Protein AF-A0A6B3I7W3-F1 (afdb_monomer)

Foldseek 3Di:
DDDDPPDPPPPPLNVVVVVVVVVVVVVVVVLVVDDQVQQQDAPDPFAWHWDQDPVRFTHTDDDPDQDVVHHHYGNQNVLQVCLQVLQQVLCQLVVHDGDDSVVRTRLGGRPRSSVSVVVSVVSVVVSSVPDDSVNVVDDRPDD

Radius of gyration: 19.03 Å; Cα contacts (8 Å, |Δi|>4): 126; chains: 1; bounding box: 36×31×74 Å

Sequence (143 aa):
MTISPPTPYVPALDLLRWQFDLTWSLFEYHLERIEPDDFLWEPAANCWTVRRSPDGTWAPDWADTEPDPVPVPTIAWLSWHMGWWWSVAADHAQGRTPRERSDITWPGAGTPTVEWLRALRKDWLTALAGLTTTDLAATAPFP

Mean predicted aligned error: 5.61 Å

Nearest PDB structures (foldseek):
  2qe9-assembly1_B  TM=5.855E-01  e=3.427E+00  Bacillus subtilis

Structure (mmCIF, N/CA/C/O backbone):
data_AF-A0A6B3I7W3-F1
#
_entry.id   AF-A0A6B3I7W3-F1
#
loop_
_atom_site.group_PDB
_atom_site.id
_atom_site.type_symbol
_atom_site.label_atom_id
_atom_site.label_alt_id
_atom_site.label_comp_id
_atom_site.label_asym_id
_atom_site.label_entity_id
_atom_site.label_seq_id
_atom_site.pdbx_PDB_ins_code
_atom_site.Cartn_x
_atom_site.Cartn_y
_atom_site.Cartn_z
_atom_site.occupancy
_atom_site.B_iso_or_equiv
_atom_site.auth_seq_id
_atom_site.auth_comp_id
_atom_site.auth_asym_id
_atom_site.auth_atom_id
_atom_site.pdbx_PDB_model_num
ATOM 1 N N . MET A 1 1 ? -11.883 -12.742 50.279 1.00 41.25 1 MET A N 1
ATOM 2 C CA . MET A 1 1 ? -12.231 -11.797 49.199 1.00 41.25 1 MET A CA 1
ATOM 3 C C . MET A 1 1 ? -10.920 -11.407 48.537 1.00 41.25 1 MET A C 1
ATOM 5 O O . MET A 1 1 ? -10.178 -10.613 49.095 1.00 41.25 1 MET A O 1
ATOM 9 N N . THR A 1 2 ? -10.545 -12.100 47.465 1.00 37.81 2 THR A N 1
ATOM 10 C CA . THR A 1 2 ? -9.240 -11.940 46.808 1.00 37.81 2 THR A CA 1
ATOM 11 C C . THR A 1 2 ? -9.422 -10.956 45.663 1.00 37.81 2 THR A C 1
ATOM 13 O O . THR A 1 2 ? -10.146 -11.243 44.715 1.00 37.81 2 THR A O 1
ATOM 16 N N . ILE A 1 3 ? -8.836 -9.770 45.792 1.00 48.25 3 ILE A N 1
ATOM 17 C CA . ILE A 1 3 ? -8.850 -8.748 44.747 1.00 48.25 3 ILE A CA 1
ATOM 18 C C . ILE A 1 3 ? -7.701 -9.103 43.802 1.00 48.25 3 ILE A C 1
ATOM 20 O O . ILE A 1 3 ? -6.537 -8.987 44.185 1.00 48.25 3 ILE A O 1
ATOM 24 N N . SER A 1 4 ? -8.012 -9.602 42.605 1.00 48.41 4 SER A N 1
ATOM 25 C CA . SER A 1 4 ? -7.007 -9.732 41.546 1.00 48.41 4 SER A CA 1
ATOM 26 C C . SER A 1 4 ? -6.465 -8.342 41.197 1.00 48.41 4 SER A C 1
ATOM 28 O O . SER A 1 4 ? -7.250 -7.390 41.151 1.00 48.41 4 SER A O 1
ATOM 30 N N . PRO A 1 5 ? -5.153 -8.189 40.946 1.00 45.47 5 PRO A N 1
ATOM 31 C CA . PRO A 1 5 ? -4.622 -6.915 40.486 1.00 45.47 5 PRO A CA 1
ATOM 32 C C . PRO A 1 5 ? -5.238 -6.587 39.116 1.00 45.47 5 PRO A C 1
ATOM 34 O O . PRO A 1 5 ? -5.437 -7.506 38.315 1.00 45.47 5 PRO A O 1
ATOM 37 N N . PRO A 1 6 ? -5.551 -5.315 38.814 1.00 50.81 6 PRO A N 1
ATOM 38 C CA . PRO A 1 6 ? -5.914 -4.942 37.459 1.00 50.81 6 PRO A CA 1
ATOM 39 C C . PRO A 1 6 ? -4.705 -5.225 36.566 1.00 50.81 6 PRO A C 1
ATOM 41 O O . PRO A 1 6 ? -3.644 -4.620 36.724 1.00 50.81 6 PRO A O 1
ATOM 44 N N . THR A 1 7 ? -4.843 -6.179 35.647 1.00 58.31 7 THR A N 1
ATOM 45 C CA . THR A 1 7 ? -3.926 -6.328 34.517 1.00 58.31 7 THR A CA 1
ATOM 46 C C . THR A 1 7 ? -3.833 -4.955 33.850 1.00 58.31 7 THR A C 1
ATOM 48 O O . THR A 1 7 ? -4.890 -4.353 33.639 1.00 58.31 7 THR A O 1
ATOM 51 N N . PRO A 1 8 ? -2.641 -4.412 33.543 1.00 53.75 8 PRO A N 1
ATOM 52 C CA . PRO A 1 8 ? -2.56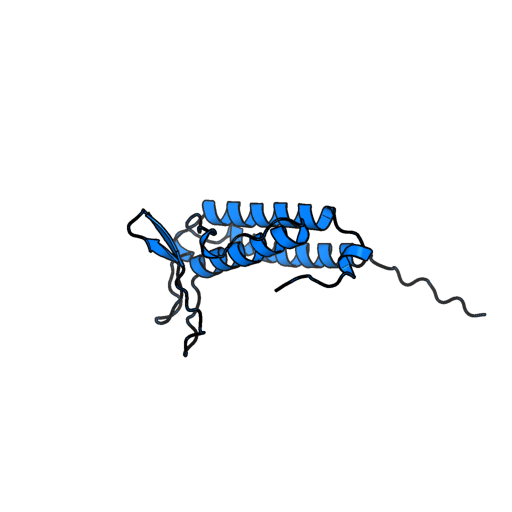5 -3.162 32.802 1.00 53.75 8 PRO A CA 1
ATOM 53 C C . PRO A 1 8 ? -3.234 -3.395 31.447 1.00 53.75 8 PRO A C 1
ATOM 55 O O . PRO A 1 8 ? -2.683 -4.052 30.567 1.00 53.75 8 PRO A O 1
ATOM 58 N N . TYR A 1 9 ? -4.478 -2.936 31.324 1.00 62.66 9 TYR A N 1
ATOM 59 C CA . TYR A 1 9 ? -5.231 -2.984 30.088 1.00 62.66 9 TYR A CA 1
ATOM 60 C C . TYR A 1 9 ? -4.571 -1.969 29.170 1.00 62.66 9 TYR A C 1
ATOM 62 O O . TYR A 1 9 ? -4.817 -0.773 29.295 1.00 62.66 9 TYR A O 1
ATOM 70 N N . VAL A 1 10 ? -3.679 -2.437 28.300 1.00 60.44 10 VAL A N 1
ATOM 71 C CA . VAL A 1 10 ? -3.307 -1.661 27.122 1.00 60.44 10 VAL A CA 1
ATOM 72 C C . VAL A 1 10 ? -4.580 -1.598 26.283 1.00 60.44 10 VAL A C 1
ATOM 74 O O . VAL A 1 10 ? -5.070 -2.660 25.881 1.00 60.44 10 VAL A O 1
ATOM 77 N N . PRO A 1 11 ? -5.174 -0.412 26.063 1.00 77.06 11 PRO A N 1
ATOM 78 C CA . PRO A 1 11 ? -6.337 -0.296 25.201 1.00 77.06 11 PRO A CA 1
ATOM 79 C C . PRO A 1 11 ? -6.044 -0.968 23.860 1.00 77.06 11 PRO A C 1
ATOM 81 O O . PRO A 1 11 ? -4.969 -0.770 23.299 1.00 77.06 11 PRO A O 1
ATOM 84 N N . ALA A 1 12 ? -6.973 -1.779 23.347 1.00 82.25 12 ALA A N 1
ATOM 85 C CA . ALA A 1 12 ? -6.754 -2.567 22.127 1.00 82.25 12 ALA A CA 1
ATOM 86 C C . ALA A 1 12 ? -6.211 -1.718 20.960 1.00 82.25 12 ALA A C 1
ATOM 88 O O . ALA A 1 12 ? -5.330 -2.154 20.226 1.00 82.25 12 ALA A O 1
ATOM 89 N N . LEU A 1 13 ? -6.675 -0.471 20.847 1.00 83.75 13 LEU A N 1
ATOM 90 C CA . LEU A 1 13 ? -6.205 0.489 19.852 1.00 83.75 13 LEU A CA 1
ATOM 91 C C . LEU A 1 13 ? -4.732 0.889 20.033 1.00 83.75 13 LEU A C 1
ATOM 93 O O . LEU A 1 13 ? -4.020 1.040 19.044 1.00 83.75 13 LEU A O 1
ATOM 97 N N . ASP A 1 14 ? -4.256 1.030 21.270 1.00 85.75 14 ASP A N 1
ATOM 98 C CA . ASP A 1 14 ? -2.858 1.367 21.554 1.00 85.75 14 ASP A CA 1
ATOM 99 C C . ASP A 1 14 ? -1.929 0.200 21.200 1.00 85.75 14 ASP A C 1
ATOM 101 O O . ASP A 1 14 ? -0.866 0.415 20.618 1.00 85.75 14 ASP A O 1
ATOM 105 N N . LEU A 1 15 ? -2.357 -1.043 21.462 1.00 89.12 15 LEU A N 1
ATOM 106 C CA . LEU A 1 15 ? -1.623 -2.233 21.026 1.00 89.12 15 LEU A CA 1
ATOM 107 C C . LEU A 1 15 ? -1.546 -2.314 19.494 1.00 89.12 15 LEU A C 1
ATOM 109 O O . LEU A 1 15 ? -0.465 -2.536 18.952 1.00 89.12 15 LEU A O 1
ATOM 113 N N . LEU A 1 16 ? -2.667 -2.103 18.797 1.00 88.44 16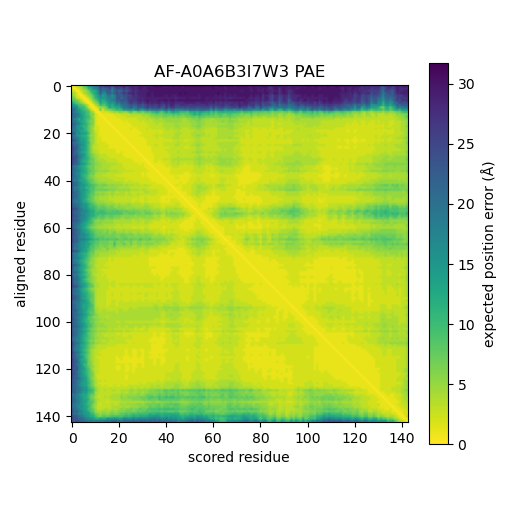 LEU A N 1
ATOM 114 C CA . LEU A 1 16 ? -2.717 -2.129 17.330 1.00 88.44 16 LEU A CA 1
ATOM 115 C C . LEU A 1 16 ? -1.848 -1.029 16.707 1.00 88.44 16 LEU A C 1
ATOM 117 O O . LEU A 1 16 ? -1.134 -1.286 15.740 1.00 88.44 16 LEU A O 1
ATOM 121 N N . ARG A 1 17 ? -1.857 0.182 17.279 1.00 90.00 17 ARG A N 1
ATOM 122 C CA . ARG A 1 17 ? -0.978 1.281 16.849 1.00 90.00 17 ARG A CA 1
ATOM 123 C C . ARG A 1 17 ? 0.491 0.935 17.047 1.00 90.00 17 ARG A C 1
ATOM 125 O O . ARG A 1 17 ? 1.278 1.126 16.129 1.00 90.00 17 ARG A O 1
ATOM 132 N N . TRP A 1 18 ? 0.850 0.367 18.198 1.00 92.88 18 TRP A N 1
ATOM 133 C CA . TRP A 1 18 ? 2.223 -0.065 18.450 1.00 92.88 18 TRP A CA 1
ATOM 134 C C . TRP A 1 18 ? 2.680 -1.156 17.468 1.00 92.88 18 TRP A C 1
ATOM 136 O O . TRP A 1 18 ? 3.774 -1.060 16.913 1.00 92.88 18 TRP A O 1
ATOM 146 N N . GLN A 1 19 ? 1.840 -2.165 17.205 1.00 93.75 19 GLN A N 1
ATOM 147 C CA . GLN A 1 19 ? 2.132 -3.208 16.213 1.00 93.75 19 GLN A CA 1
ATOM 148 C C . GLN A 1 19 ? 2.322 -2.606 14.817 1.00 93.75 19 GLN A C 1
ATOM 150 O O . GLN A 1 19 ? 3.284 -2.941 14.127 1.00 93.75 19 GLN A O 1
ATOM 155 N N . PHE A 1 20 ? 1.444 -1.679 14.428 1.00 94.75 20 PHE A N 1
ATOM 156 C CA . PHE A 1 20 ? 1.551 -0.965 13.163 1.00 94.75 20 PHE A CA 1
ATOM 157 C C . PHE A 1 20 ? 2.845 -0.149 13.067 1.00 94.75 20 PHE A C 1
ATOM 159 O O . PHE A 1 20 ? 3.533 -0.231 12.052 1.00 94.75 20 PHE A O 1
ATOM 166 N N . ASP A 1 21 ? 3.224 0.590 14.111 1.00 96.25 21 ASP A N 1
ATOM 167 C CA . ASP A 1 21 ? 4.456 1.386 14.119 1.00 96.25 21 ASP A CA 1
ATOM 168 C C . ASP A 1 21 ? 5.717 0.514 14.053 1.00 96.25 21 ASP A C 1
ATOM 170 O O . ASP A 1 21 ? 6.684 0.882 13.379 1.00 96.25 21 ASP A O 1
ATOM 174 N N . LEU A 1 22 ? 5.708 -0.667 14.681 1.00 96.62 22 LEU A N 1
ATOM 175 C CA . LEU A 1 22 ? 6.792 -1.641 14.555 1.00 96.62 22 LEU A CA 1
ATOM 176 C C . LEU A 1 22 ? 6.930 -2.126 13.106 1.00 96.62 22 LEU A C 1
ATOM 178 O O . LEU A 1 22 ? 8.020 -2.059 12.533 1.00 96.62 22 LEU A O 1
ATOM 182 N N . THR A 1 23 ? 5.832 -2.582 12.497 1.00 96.38 23 THR A N 1
ATOM 183 C CA . THR A 1 23 ? 5.831 -3.029 11.096 1.00 96.38 23 THR A CA 1
ATOM 184 C C . THR A 1 23 ? 6.224 -1.896 10.154 1.00 96.38 23 THR A C 1
ATOM 186 O O . THR A 1 23 ? 7.022 -2.108 9.241 1.00 96.38 23 THR A O 1
ATOM 189 N N . TRP A 1 24 ? 5.740 -0.677 10.401 1.00 97.81 24 TRP A N 1
ATOM 190 C CA . TRP A 1 24 ? 6.110 0.487 9.608 1.00 97.81 24 TRP A CA 1
ATOM 191 C C . TRP A 1 24 ? 7.599 0.810 9.723 1.00 97.81 24 TRP A C 1
ATOM 193 O O . TRP A 1 24 ? 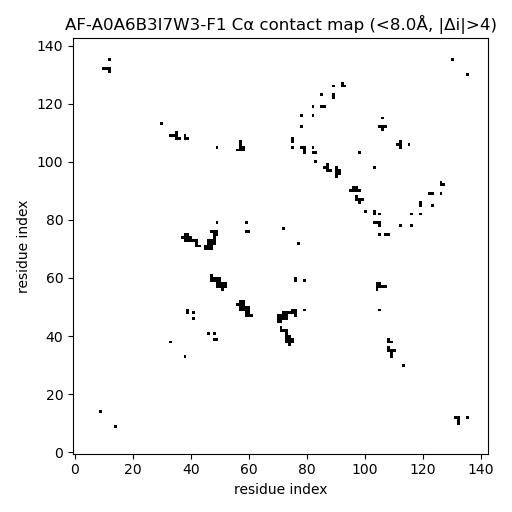8.220 1.150 8.726 1.00 97.81 24 TRP A O 1
ATOM 203 N N . SER A 1 25 ? 8.200 0.678 10.905 1.00 97.69 25 SER A N 1
ATOM 204 C CA . SER A 1 25 ? 9.635 0.936 11.090 1.00 97.69 25 SER A CA 1
ATOM 205 C C . SER A 1 25 ? 10.499 -0.000 10.237 1.00 97.69 25 SER A C 1
ATOM 207 O O . SER A 1 25 ? 11.486 0.433 9.647 1.00 97.69 25 SER A O 1
ATOM 209 N N . LEU A 1 26 ? 10.101 -1.272 10.119 1.00 96.56 26 LEU A N 1
ATOM 210 C CA . LEU A 1 26 ? 10.752 -2.232 9.220 1.00 96.56 26 LEU A CA 1
ATOM 211 C C . LEU A 1 26 ? 10.505 -1.889 7.747 1.00 96.56 26 LEU A C 1
ATOM 213 O O . LEU A 1 26 ? 11.419 -1.972 6.931 1.00 96.56 26 LEU A O 1
ATOM 217 N N . PHE A 1 27 ? 9.286 -1.476 7.408 1.00 96.69 27 PHE A N 1
ATOM 218 C CA . PHE A 1 27 ? 8.947 -1.058 6.053 1.00 96.69 27 PHE A CA 1
ATOM 219 C C . PHE A 1 27 ? 9.748 0.176 5.612 1.00 96.69 27 PHE A C 1
ATOM 221 O O . PHE A 1 27 ? 10.345 0.170 4.539 1.00 96.69 27 PHE A O 1
ATOM 228 N N . GLU A 1 28 ? 9.841 1.196 6.467 1.00 97.06 28 GLU A N 1
ATOM 229 C CA . GLU A 1 28 ? 10.604 2.425 6.229 1.00 97.06 28 GLU A CA 1
ATOM 230 C C . GLU A 1 28 ? 12.088 2.128 5.995 1.00 97.06 28 GLU A C 1
ATOM 232 O O . GLU A 1 28 ? 12.681 2.648 5.053 1.00 97.06 28 GLU A O 1
ATOM 237 N N . TYR A 1 29 ? 12.668 1.215 6.785 1.00 96.56 29 TYR A N 1
ATOM 238 C CA . TYR A 1 29 ? 14.049 0.772 6.597 1.00 96.56 29 TYR A CA 1
ATOM 239 C C . TYR A 1 29 ? 14.306 0.254 5.172 1.00 96.56 29 TYR A C 1
ATOM 241 O O . TYR A 1 29 ? 15.361 0.534 4.596 1.00 96.56 29 TYR A O 1
ATOM 249 N N . HIS A 1 30 ? 13.354 -0.475 4.583 1.00 95.00 30 HIS A N 1
ATOM 250 C CA . HIS A 1 30 ? 13.456 -0.938 3.198 1.00 95.00 30 HIS A CA 1
ATOM 251 C C . HIS A 1 30 ? 13.173 0.175 2.180 1.00 95.00 30 HIS A C 1
ATOM 253 O O . HIS A 1 30 ? 13.902 0.280 1.196 1.00 95.00 30 HIS A O 1
ATOM 259 N N . LEU A 1 31 ? 12.180 1.037 2.423 1.00 94.75 31 LEU A N 1
ATOM 260 C CA . LEU A 1 31 ? 11.860 2.156 1.527 1.00 94.75 31 LEU A CA 1
ATOM 261 C C . LEU A 1 31 ? 13.012 3.153 1.360 1.00 94.75 31 LEU A C 1
ATOM 263 O O . LEU A 1 31 ? 13.162 3.735 0.294 1.00 94.75 31 LEU A O 1
ATOM 267 N N . GLU A 1 32 ? 13.836 3.358 2.385 1.00 94.44 32 GLU A N 1
ATOM 268 C CA . GLU A 1 32 ? 15.010 4.238 2.298 1.00 94.44 32 GLU A CA 1
ATOM 269 C C . GLU A 1 32 ? 16.140 3.679 1.420 1.00 94.44 32 GLU A C 1
ATOM 271 O O . GLU A 1 32 ? 17.068 4.411 1.081 1.00 94.44 32 GLU A O 1
ATOM 276 N N . ARG A 1 33 ? 16.097 2.383 1.091 1.00 95.44 33 ARG A N 1
ATOM 277 C CA . ARG A 1 33 ? 17.175 1.656 0.396 1.00 95.44 33 ARG A CA 1
ATOM 278 C C . ARG A 1 33 ? 16.804 1.214 -1.010 1.00 95.44 33 ARG A C 1
ATOM 280 O O . ARG A 1 33 ? 17.665 0.696 -1.706 1.00 95.44 33 ARG A O 1
ATOM 287 N N . ILE A 1 34 ? 15.542 1.377 -1.392 1.00 95.88 34 ILE A N 1
ATOM 288 C CA . ILE A 1 34 ? 15.046 0.954 -2.693 1.00 95.88 34 ILE A CA 1
ATOM 289 C C . ILE A 1 34 ? 15.431 1.978 -3.758 1.00 95.88 34 ILE A C 1
ATOM 291 O O . ILE A 1 34 ? 15.170 3.177 -3.622 1.00 95.88 34 ILE A O 1
ATOM 295 N N . GLU A 1 35 ? 16.059 1.508 -4.824 1.00 96.81 35 GLU A N 1
ATOM 296 C CA . GLU A 1 35 ? 16.464 2.325 -5.958 1.00 96.81 35 GLU A CA 1
ATOM 297 C C . GLU A 1 35 ? 15.400 2.263 -7.066 1.00 96.81 35 GLU A C 1
ATOM 299 O O . GLU A 1 35 ? 14.615 1.314 -7.133 1.00 96.81 35 GLU A O 1
ATOM 304 N N . PRO A 1 36 ? 15.316 3.268 -7.960 1.00 97.44 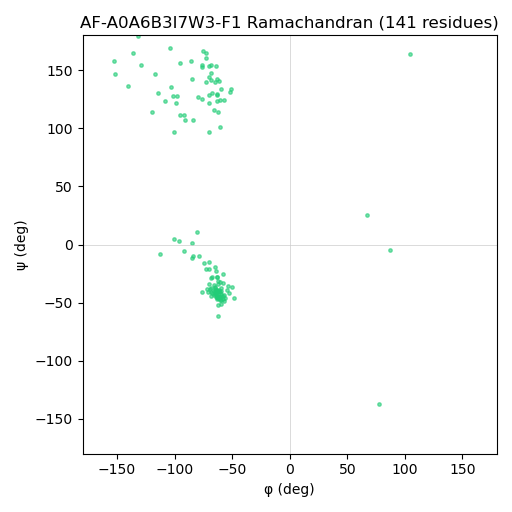36 PRO A N 1
ATOM 305 C CA . PRO A 1 36 ? 14.332 3.264 -9.043 1.00 97.44 36 PRO A CA 1
ATOM 306 C C . PRO A 1 36 ? 14.359 1.997 -9.913 1.00 97.44 36 PRO A C 1
ATOM 308 O O . PRO A 1 36 ? 13.299 1.519 -10.321 1.00 97.44 36 PRO A O 1
ATOM 311 N N . ASP A 1 37 ? 15.543 1.432 -10.151 1.00 97.25 37 ASP A N 1
ATOM 312 C CA . ASP A 1 37 ? 15.719 0.248 -10.997 1.00 97.25 37 ASP A CA 1
ATOM 313 C C . ASP A 1 37 ? 15.206 -1.041 -10.330 1.00 97.25 37 ASP A C 1
ATOM 315 O O . ASP A 1 37 ? 14.821 -1.980 -11.028 1.00 97.25 37 ASP A O 1
ATOM 319 N N . ASP A 1 38 ? 15.086 -1.066 -8.997 1.00 97.56 38 ASP A N 1
ATOM 320 C CA . ASP A 1 38 ? 14.554 -2.219 -8.262 1.00 97.56 38 ASP A CA 1
ATOM 321 C C . ASP A 1 38 ? 13.056 -2.433 -8.531 1.00 97.56 38 ASP A C 1
ATOM 323 O O . ASP A 1 38 ? 12.555 -3.556 -8.470 1.00 97.56 38 ASP A O 1
ATOM 327 N N . PHE A 1 39 ? 12.309 -1.365 -8.838 1.00 97.94 39 PHE A N 1
ATOM 328 C CA . PHE A 1 39 ? 10.848 -1.428 -8.933 1.00 97.94 39 PHE A CA 1
ATOM 329 C C . PHE A 1 39 ? 10.368 -2.355 -10.051 1.00 97.94 39 PHE A C 1
ATOM 331 O O . PHE A 1 39 ? 9.442 -3.141 -9.847 1.00 97.94 39 PHE A O 1
ATOM 338 N N . LEU A 1 40 ? 10.984 -2.254 -11.229 1.00 97.62 40 LEU A N 1
ATOM 339 C CA . LEU A 1 40 ? 10.599 -3.020 -12.417 1.00 97.62 40 LEU A CA 1
ATOM 340 C C . LEU A 1 40 ? 11.509 -4.228 -12.666 1.00 97.62 40 LEU A C 1
ATOM 342 O O . LEU A 1 40 ? 11.335 -4.906 -13.676 1.00 97.62 40 LEU A O 1
ATOM 346 N N . TRP A 1 41 ? 12.454 -4.508 -11.767 1.00 97.88 41 TRP A N 1
ATOM 347 C CA . TRP A 1 41 ? 13.277 -5.706 -11.854 1.00 97.88 41 TRP A CA 1
ATOM 348 C C . TRP A 1 41 ? 12.411 -6.966 -11.714 1.00 97.88 41 TRP A C 1
ATOM 350 O O . TRP A 1 41 ? 11.613 -7.095 -10.783 1.00 97.88 41 TRP A O 1
ATOM 360 N N . GLU A 1 42 ? 12.561 -7.895 -12.661 1.00 97.81 42 GLU A N 1
ATOM 361 C CA . GLU A 1 42 ? 11.787 -9.134 -12.718 1.00 97.81 42 GLU A CA 1
ATOM 362 C C . GLU A 1 42 ? 12.526 -10.258 -11.963 1.00 97.81 42 GLU A C 1
ATOM 364 O O . GLU A 1 42 ? 13.570 -10.726 -12.428 1.00 97.81 42 GLU A O 1
ATOM 369 N N . PRO A 1 43 ? 12.007 -10.733 -10.812 1.00 95.69 43 PRO A N 1
ATOM 370 C CA . PRO A 1 43 ? 12.683 -11.747 -9.994 1.00 95.69 43 PRO A CA 1
ATOM 371 C C . PRO A 1 43 ? 12.617 -13.163 -10.583 1.00 95.69 43 PRO A C 1
ATOM 373 O O . PRO A 1 43 ? 13.340 -14.059 -10.147 1.00 95.69 43 PRO A O 1
ATOM 376 N N . ALA A 1 44 ? 11.716 -13.388 -11.539 1.00 96.75 44 ALA A N 1
ATOM 377 C CA . ALA A 1 44 ? 11.473 -14.668 -12.184 1.00 96.75 44 ALA A CA 1
ATOM 378 C C . ALA A 1 44 ? 10.921 -14.449 -13.596 1.00 96.75 44 ALA A C 1
ATOM 380 O O . ALA A 1 44 ? 10.305 -13.423 -13.874 1.00 96.75 44 ALA A O 1
ATOM 381 N N . ALA A 1 45 ? 11.072 -15.452 -14.466 1.00 95.81 45 ALA A N 1
ATOM 382 C CA . ALA A 1 45 ? 10.525 -15.405 -15.825 1.00 95.81 45 ALA A CA 1
ATOM 383 C C . ALA A 1 45 ? 8.985 -15.304 -15.855 1.00 95.81 45 ALA A C 1
ATOM 385 O O . ALA A 1 45 ? 8.430 -14.711 -16.774 1.00 95.81 45 ALA A O 1
ATOM 386 N N . ASN A 1 46 ? 8.300 -15.885 -14.861 1.00 97.12 46 ASN A N 1
ATOM 387 C CA . ASN A 1 46 ? 6.864 -15.707 -14.650 1.00 97.12 46 ASN A CA 1
ATOM 388 C C . ASN A 1 46 ? 6.647 -14.677 -13.538 1.00 97.12 46 ASN A C 1
ATOM 390 O O . ASN A 1 46 ? 6.716 -15.022 -12.353 1.00 97.12 46 ASN A O 1
ATOM 394 N N . CYS A 1 47 ? 6.417 -13.422 -13.917 1.00 97.62 47 CYS A N 1
ATOM 395 C CA . CYS A 1 47 ? 6.205 -12.335 -12.975 1.00 97.62 47 CYS A CA 1
ATOM 396 C C . CYS A 1 47 ? 4.949 -11.521 -13.290 1.00 97.62 47 CYS A C 1
ATOM 398 O O . CYS A 1 47 ? 4.498 -11.443 -14.434 1.00 97.62 47 CYS A O 1
ATOM 400 N N . TRP A 1 48 ? 4.405 -10.899 -12.248 1.00 97.94 48 TRP A N 1
ATOM 401 C CA . TRP A 1 48 ? 3.437 -9.819 -12.379 1.00 97.94 48 TRP A CA 1
ATOM 402 C C . TRP A 1 48 ? 4.133 -8.489 -12.147 1.00 97.94 48 TRP A C 1
ATOM 404 O O . TRP A 1 48 ? 4.805 -8.298 -11.134 1.00 97.94 48 TRP A O 1
ATOM 414 N N . THR A 1 49 ? 3.966 -7.566 -13.090 1.00 97.88 49 THR A N 1
ATOM 415 C CA . THR A 1 49 ? 4.524 -6.216 -13.014 1.00 97.88 49 THR A CA 1
ATOM 416 C C . THR A 1 49 ? 3.468 -5.163 -13.346 1.00 97.88 49 THR A C 1
ATOM 418 O O . THR A 1 49 ? 2.317 -5.482 -13.633 1.00 97.88 49 THR A O 1
ATOM 421 N N . VAL A 1 50 ? 3.839 -3.889 -13.298 1.00 97.31 50 VAL A N 1
ATOM 422 C CA . VAL A 1 50 ? 3.049 -2.801 -13.889 1.00 97.31 50 VAL A CA 1
ATOM 423 C C . VAL A 1 50 ? 3.696 -2.381 -15.204 1.00 97.31 50 VAL A C 1
ATOM 425 O O . VAL A 1 50 ? 4.915 -2.245 -15.305 1.00 97.31 50 VAL A O 1
ATOM 428 N N . ARG A 1 51 ? 2.885 -2.188 -16.240 1.00 94.94 51 ARG A N 1
ATOM 429 C CA . ARG A 1 51 ? 3.330 -1.892 -17.605 1.00 94.94 51 ARG A CA 1
ATOM 430 C C . ARG A 1 51 ? 2.834 -0.521 -18.023 1.00 94.94 51 ARG A C 1
ATOM 432 O O . ARG A 1 51 ? 1.749 -0.100 -17.632 1.00 94.94 51 ARG A O 1
ATOM 439 N N . ARG A 1 52 ? 3.624 0.183 -18.833 1.00 94.44 52 ARG A N 1
ATOM 440 C CA . ARG A 1 52 ? 3.145 1.419 -19.455 1.00 94.44 52 ARG A CA 1
ATOM 441 C C . ARG A 1 52 ? 2.101 1.083 -20.511 1.00 94.44 52 ARG A C 1
ATOM 443 O O . ARG A 1 52 ? 2.394 0.367 -21.467 1.00 94.44 52 ARG A O 1
ATOM 450 N N . SER A 1 53 ? 0.913 1.636 -20.338 1.00 91.38 53 SER A N 1
ATOM 451 C CA . SER A 1 53 ? -0.165 1.627 -21.317 1.00 91.38 53 SER A CA 1
ATOM 452 C C . SER A 1 53 ? 0.145 2.571 -22.489 1.00 91.38 53 SER A C 1
ATOM 454 O O . SER A 1 53 ? 0.958 3.490 -22.344 1.00 91.38 53 SER A O 1
ATOM 456 N N . PRO A 1 54 ? -0.517 2.406 -23.653 1.00 92.38 54 PRO A N 1
ATOM 457 C CA . PRO A 1 54 ? -0.347 3.301 -24.803 1.00 92.38 54 PRO A CA 1
ATOM 458 C C . PRO A 1 54 ? -0.653 4.780 -24.516 1.00 92.38 54 PRO A C 1
ATOM 460 O O . PRO A 1 54 ? -0.119 5.656 -25.189 1.00 92.38 54 PRO A O 1
ATOM 463 N N . ASP A 1 55 ? -1.496 5.061 -23.522 1.00 91.44 55 ASP A N 1
ATOM 464 C CA . ASP A 1 55 ? -1.846 6.411 -23.064 1.00 91.44 55 ASP A CA 1
ATOM 465 C C . ASP A 1 55 ? -0.844 7.002 -22.049 1.00 91.44 55 ASP A C 1
ATOM 467 O O . ASP A 1 55 ? -1.016 8.127 -21.582 1.00 91.44 55 ASP A O 1
ATOM 471 N N . GLY A 1 56 ? 0.220 6.264 -21.718 1.00 90.44 56 GLY A N 1
ATOM 472 C CA . GLY A 1 56 ? 1.269 6.678 -20.790 1.00 90.44 56 GLY A CA 1
ATOM 473 C C . GLY A 1 56 ? 0.989 6.370 -19.317 1.00 90.44 56 GLY A C 1
ATOM 474 O O . GLY A 1 56 ? 1.886 6.585 -18.494 1.00 90.44 56 GLY A O 1
ATOM 475 N N . THR A 1 57 ? -0.195 5.843 -18.983 1.00 92.25 57 THR A N 1
ATOM 476 C CA . THR A 1 57 ? -0.539 5.393 -17.623 1.00 92.25 57 THR A CA 1
ATOM 477 C C . THR A 1 57 ? 0.131 4.060 -17.280 1.00 92.25 57 THR A C 1
ATOM 479 O O . THR A 1 57 ? 0.683 3.381 -18.147 1.00 92.25 57 THR A O 1
ATOM 482 N N . TRP A 1 58 ? 0.122 3.687 -15.999 1.00 95.88 58 TRP A N 1
ATOM 483 C CA . TRP A 1 58 ? 0.606 2.386 -15.539 1.00 95.88 58 TRP A CA 1
ATOM 484 C C . TRP A 1 58 ? -0.567 1.430 -15.339 1.00 95.88 58 TRP A C 1
ATOM 486 O O . TRP A 1 58 ? -1.449 1.706 -14.529 1.00 95.88 58 TRP A O 1
ATOM 496 N N . ALA A 1 59 ? -0.546 0.298 -16.039 1.00 95.94 59 ALA A N 1
ATOM 497 C CA . ALA A 1 59 ? -1.506 -0.784 -15.880 1.00 95.94 59 ALA A CA 1
ATOM 498 C C . ALA A 1 59 ? -0.837 -1.993 -15.205 1.00 95.94 59 ALA A C 1
ATOM 500 O O . ALA A 1 59 ? 0.174 -2.484 -15.713 1.00 95.94 59 ALA A O 1
ATOM 501 N N . PRO A 1 60 ? -1.359 -2.483 -14.071 1.00 97.06 60 PRO A N 1
ATOM 502 C CA . PRO A 1 60 ? -0.878 -3.712 -13.452 1.00 97.06 60 PRO A CA 1
ATOM 503 C C . PRO A 1 60 ? -1.256 -4.930 -14.297 1.00 97.06 60 PRO A C 1
ATOM 505 O O . PRO A 1 60 ? -2.355 -4.998 -14.852 1.00 97.06 60 PRO A O 1
ATOM 508 N N . ASP A 1 61 ? -0.376 -5.925 -14.335 1.00 96.31 61 ASP A N 1
ATOM 509 C CA . ASP A 1 61 ? -0.774 -7.276 -14.708 1.00 96.31 61 ASP A CA 1
ATOM 510 C C . ASP A 1 61 ? -1.842 -7.761 -13.716 1.00 96.31 61 ASP A C 1
ATOM 512 O O . ASP A 1 61 ? -1.717 -7.587 -12.500 1.00 96.31 61 ASP A O 1
ATOM 516 N N . TRP A 1 62 ? -2.920 -8.343 -14.231 1.00 94.69 62 TRP A N 1
ATOM 517 C CA . TRP A 1 62 ? -4.044 -8.791 -13.419 1.00 94.69 62 TRP A CA 1
ATOM 518 C C . TRP A 1 62 ? -4.759 -9.972 -14.073 1.00 94.69 62 TRP A C 1
ATOM 520 O O . TRP A 1 62 ? -4.889 -10.027 -15.296 1.00 94.69 62 TRP A O 1
ATOM 530 N N . ALA A 1 63 ? -5.283 -10.876 -13.247 1.00 95.06 63 ALA A N 1
ATOM 531 C CA . ALA A 1 63 ? -6.239 -11.894 -13.655 1.00 95.06 63 ALA A CA 1
ATOM 532 C C . ALA A 1 63 ? -7.308 -12.061 -12.567 1.00 95.06 63 ALA A C 1
ATOM 534 O O . ALA A 1 63 ? -6.983 -12.112 -11.384 1.00 95.06 63 ALA A O 1
ATOM 535 N N . ASP A 1 64 ? -8.582 -12.167 -12.959 1.00 93.25 64 ASP A N 1
ATOM 536 C CA . ASP A 1 64 ? -9.682 -12.388 -12.002 1.00 93.25 64 ASP A CA 1
ATOM 537 C C . ASP A 1 64 ? -9.656 -13.798 -11.396 1.00 93.25 64 ASP A C 1
ATOM 539 O O . ASP A 1 64 ? -10.226 -14.043 -10.338 1.00 93.25 64 ASP A O 1
ATOM 543 N N . THR A 1 65 ? -8.990 -14.735 -12.072 1.00 94.81 65 THR A N 1
ATOM 544 C CA . THR A 1 65 ? -8.662 -16.060 -11.543 1.00 94.81 65 THR A CA 1
ATOM 545 C C . THR A 1 65 ? -7.153 -16.169 -11.423 1.00 94.81 65 THR A C 1
ATOM 547 O O . THR A 1 65 ? -6.437 -15.863 -12.377 1.00 94.81 65 THR A O 1
ATOM 550 N N . GLU A 1 66 ? -6.685 -16.604 -10.255 1.00 91.06 66 GLU A N 1
ATOM 551 C CA . GLU A 1 66 ? -5.264 -16.795 -9.985 1.00 91.06 66 GLU A CA 1
ATOM 552 C C . GLU A 1 66 ? -4.646 -17.774 -11.004 1.00 91.06 66 GLU A C 1
ATOM 554 O O . GLU A 1 66 ? -5.163 -18.884 -11.175 1.00 91.06 66 GLU A O 1
ATOM 559 N N . PRO A 1 67 ? -3.577 -17.374 -11.720 1.00 95.00 67 PRO A N 1
ATOM 560 C CA . PRO A 1 67 ? -2.894 -18.260 -12.656 1.00 95.00 67 PRO A CA 1
ATOM 561 C C . PRO A 1 67 ? -2.162 -19.408 -11.948 1.00 95.00 67 PRO A C 1
ATOM 563 O O . PRO A 1 67 ? -1.702 -19.258 -10.819 1.00 95.00 67 PRO A O 1
ATOM 566 N N . ASP A 1 68 ? -1.967 -20.522 -12.658 1.00 94.50 68 ASP A N 1
ATOM 567 C CA . ASP A 1 68 ? -1.114 -21.634 -12.225 1.00 94.50 68 ASP A CA 1
ATOM 568 C C . ASP A 1 68 ? 0.027 -21.845 -13.244 1.00 94.50 68 ASP A C 1
ATOM 570 O O . ASP A 1 68 ? -0.251 -22.183 -14.402 1.00 94.50 68 ASP A O 1
ATOM 574 N N . PRO A 1 69 ? 1.304 -21.615 -12.873 1.00 94.56 69 PRO A N 1
ATOM 575 C CA . PRO A 1 69 ? 1.779 -21.206 -11.548 1.00 94.56 69 PRO A CA 1
ATOM 576 C C . PRO A 1 69 ? 1.535 -19.720 -11.245 1.00 94.56 69 PRO A C 1
ATOM 578 O O . PRO A 1 69 ? 1.557 -18.873 -12.143 1.00 94.56 69 PRO A O 1
ATOM 581 N N . VAL A 1 70 ? 1.403 -19.404 -9.953 1.00 96.31 70 VAL A N 1
ATOM 582 C CA . VAL A 1 70 ? 1.236 -18.030 -9.455 1.00 96.31 70 VAL A CA 1
ATOM 583 C C . VAL A 1 70 ? 2.454 -17.174 -9.842 1.00 96.31 70 VAL A C 1
ATOM 585 O O . VAL A 1 70 ? 3.585 -17.551 -9.512 1.00 96.31 70 VAL A O 1
ATOM 588 N N . PRO A 1 71 ? 2.274 -16.039 -10.542 1.00 97.50 71 PRO A N 1
ATOM 589 C CA . PRO A 1 71 ? 3.388 -15.176 -10.930 1.00 97.50 71 PRO A CA 1
ATOM 590 C C . PRO A 1 71 ? 4.040 -14.483 -9.729 1.00 97.50 71 PRO A C 1
ATOM 592 O O . PRO A 1 71 ? 3.362 -14.031 -8.808 1.00 97.50 71 PRO A O 1
ATOM 595 N N . VAL A 1 72 ? 5.369 -14.353 -9.750 1.00 97.94 72 VAL A N 1
ATOM 596 C CA . VAL A 1 72 ? 6.103 -13.634 -8.695 1.00 97.94 72 VAL A CA 1
ATOM 597 C C . VAL A 1 72 ? 5.933 -12.123 -8.904 1.00 97.94 72 VAL A C 1
ATOM 599 O O . VAL A 1 72 ? 6.236 -11.635 -9.993 1.00 97.94 72 VAL A O 1
ATOM 602 N N . PRO A 1 73 ? 5.471 -11.344 -7.913 1.00 97.94 73 PRO A N 1
ATOM 603 C CA . PRO A 1 73 ? 5.282 -9.911 -8.102 1.00 97.94 73 PRO A CA 1
ATOM 604 C C . PRO A 1 73 ? 6.622 -9.166 -8.144 1.00 97.94 73 PRO A C 1
ATOM 606 O O . PRO A 1 73 ? 7.522 -9.435 -7.345 1.00 97.94 73 PRO A O 1
ATOM 609 N N . THR A 1 74 ? 6.735 -8.178 -9.031 1.00 98.56 74 THR A N 1
ATOM 610 C CA . THR A 1 74 ? 7.774 -7.145 -8.931 1.00 98.56 74 THR A CA 1
ATOM 611 C C . THR A 1 74 ? 7.453 -6.183 -7.787 1.00 98.56 74 THR A C 1
ATOM 613 O O . THR A 1 74 ? 6.321 -6.109 -7.299 1.00 98.56 74 THR A O 1
ATOM 616 N N . ILE A 1 75 ? 8.436 -5.389 -7.368 1.00 98.25 75 ILE A N 1
ATOM 617 C CA . ILE A 1 75 ? 8.231 -4.331 -6.369 1.00 98.25 75 ILE A CA 1
ATOM 618 C C . ILE A 1 75 ? 7.196 -3.304 -6.862 1.00 98.25 75 ILE A C 1
ATOM 620 O O . ILE A 1 75 ? 6.384 -2.808 -6.076 1.00 98.25 75 ILE A O 1
ATOM 624 N N . ALA A 1 76 ? 7.187 -2.981 -8.156 1.00 98.31 76 ALA A N 1
ATOM 625 C CA . ALA A 1 76 ? 6.207 -2.071 -8.735 1.00 98.31 76 ALA A CA 1
ATOM 626 C C . ALA A 1 76 ? 4.780 -2.625 -8.621 1.00 98.31 76 ALA A C 1
ATOM 628 O O . ALA A 1 76 ? 3.882 -1.912 -8.175 1.00 98.31 76 ALA A O 1
ATOM 629 N N . TRP A 1 77 ? 4.578 -3.911 -8.930 1.00 98.31 77 TRP A N 1
ATOM 630 C CA . TRP A 1 77 ? 3.277 -4.553 -8.734 1.00 98.31 77 TRP A CA 1
ATOM 631 C C . TRP A 1 77 ? 2.889 -4.609 -7.259 1.00 98.31 77 TRP A C 1
ATOM 633 O O . TRP A 1 77 ? 1.771 -4.244 -6.907 1.00 98.31 77 TRP A O 1
ATOM 643 N N . LEU A 1 78 ? 3.822 -4.990 -6.382 1.00 97.94 78 LEU A N 1
ATOM 644 C CA . LEU A 1 78 ? 3.572 -5.078 -4.945 1.00 97.94 78 LEU A CA 1
ATOM 645 C C . LEU A 1 78 ? 3.171 -3.721 -4.355 1.00 97.94 78 LEU A C 1
ATOM 647 O O . LEU A 1 78 ? 2.195 -3.636 -3.617 1.00 97.94 78 LEU A O 1
ATOM 651 N N . SER A 1 79 ? 3.885 -2.650 -4.702 1.00 98.19 79 SER A N 1
ATOM 652 C CA . SER A 1 79 ? 3.584 -1.300 -4.212 1.00 98.19 79 SER A CA 1
ATOM 653 C C . SER A 1 79 ? 2.267 -0.750 -4.764 1.00 98.19 79 SER A C 1
AT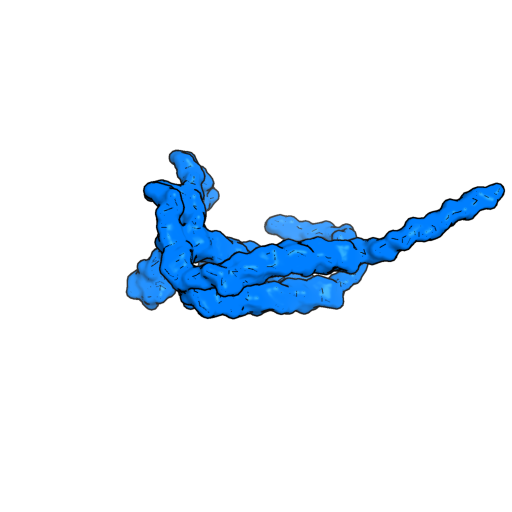OM 655 O O . SER A 1 79 ? 1.513 -0.128 -4.015 1.00 98.19 79 SER A O 1
ATOM 657 N N . TRP A 1 80 ? 1.934 -1.026 -6.029 1.00 98.44 80 TRP A N 1
ATOM 658 C CA . TRP A 1 80 ? 0.602 -0.748 -6.570 1.00 98.44 80 TRP A CA 1
ATOM 659 C C . TRP A 1 80 ? -0.492 -1.514 -5.812 1.00 98.44 80 TRP A C 1
ATOM 661 O O . TRP A 1 80 ? -1.475 -0.912 -5.380 1.00 98.44 80 TRP A O 1
ATOM 671 N N . HIS A 1 81 ? -0.299 -2.817 -5.592 1.00 97.62 81 HIS A N 1
ATOM 672 C CA . HIS A 1 81 ? -1.265 -3.681 -4.917 1.00 97.62 81 HIS A CA 1
ATOM 673 C C . HIS A 1 81 ? -1.484 -3.259 -3.456 1.00 97.62 81 HIS A C 1
ATOM 675 O O . HIS A 1 81 ? -2.622 -3.213 -2.985 1.00 97.62 81 HIS A O 1
ATOM 681 N N . MET A 1 82 ? -0.411 -2.876 -2.752 1.00 97.50 82 MET A N 1
ATOM 682 C CA . MET A 1 82 ? -0.489 -2.245 -1.431 1.00 97.50 82 MET A CA 1
ATOM 683 C C . MET A 1 82 ? -1.308 -0.958 -1.481 1.00 97.50 82 MET A C 1
ATOM 685 O O . MET A 1 82 ? -2.177 -0.753 -0.638 1.00 97.50 82 MET A O 1
ATOM 689 N N . GLY A 1 83 ? -1.053 -0.099 -2.468 1.00 98.06 83 GLY A N 1
ATOM 690 C CA . GLY A 1 83 ? -1.799 1.138 -2.624 1.00 98.06 83 GLY A CA 1
ATOM 691 C C . GLY A 1 83 ? -3.283 0.917 -2.882 1.00 98.06 83 GLY A C 1
ATOM 692 O O . GLY A 1 83 ? -4.106 1.607 -2.286 1.00 98.06 83 GLY A O 1
ATOM 693 N N . TRP A 1 84 ? -3.649 -0.082 -3.684 1.00 97.56 84 TRP A N 1
ATOM 694 C CA . TRP A 1 84 ? -5.050 -0.429 -3.893 1.00 97.56 84 TRP A CA 1
ATOM 695 C C . TRP A 1 84 ? -5.722 -0.886 -2.599 1.00 97.56 84 TRP A C 1
ATOM 697 O O . TRP A 1 84 ? -6.625 -0.203 -2.115 1.00 97.56 84 TRP A O 1
ATOM 707 N N . TRP A 1 85 ? -5.241 -1.973 -1.995 1.00 95.94 85 TRP A N 1
ATOM 708 C CA . TRP A 1 85 ? -5.854 -2.540 -0.792 1.00 95.94 85 TRP A CA 1
ATOM 709 C C . TRP A 1 85 ? -5.912 -1.549 0.364 1.00 95.94 85 TRP A C 1
ATOM 711 O O . TRP A 1 85 ? -6.934 -1.426 1.039 1.00 95.94 85 TRP A O 1
ATOM 721 N N . TRP A 1 86 ? -4.820 -0.827 0.601 1.00 96.44 86 TRP A N 1
ATOM 722 C CA . TRP A 1 86 ? -4.731 0.047 1.759 1.00 96.44 86 TRP A CA 1
ATOM 723 C C . TRP A 1 86 ? -5.609 1.286 1.614 1.00 96.44 86 TRP A C 1
ATOM 725 O O . TRP A 1 86 ? -6.256 1.714 2.569 1.00 96.44 86 TRP A O 1
ATOM 735 N N . SER A 1 87 ? -5.673 1.839 0.405 1.00 96.75 87 SER A N 1
ATOM 736 C CA . SER A 1 87 ? -6.493 3.011 0.132 1.00 96.75 87 SER A CA 1
ATOM 737 C C . SER A 1 87 ? -7.996 2.686 0.187 1.00 96.75 87 SER A C 1
ATOM 739 O O . SER A 1 87 ? -8.766 3.515 0.672 1.00 96.75 87 SER A O 1
ATOM 741 N N . VAL A 1 88 ? -8.402 1.476 -0.219 1.00 95.81 88 VAL A N 1
ATOM 742 C CA . VAL A 1 88 ? -9.770 0.939 -0.070 1.00 95.81 88 VAL A CA 1
ATOM 743 C C . VAL A 1 88 ? -10.106 0.678 1.400 1.00 95.81 88 VAL A C 1
ATOM 745 O O . VAL A 1 88 ? -11.163 1.087 1.880 1.00 95.81 88 VAL A O 1
ATOM 748 N N . ALA A 1 89 ? -9.188 0.071 2.157 1.00 93.94 89 ALA A N 1
ATOM 749 C CA . ALA A 1 89 ? -9.365 -0.139 3.593 1.00 93.94 89 ALA A CA 1
ATOM 750 C C . ALA A 1 89 ? -9.536 1.188 4.355 1.00 93.94 89 ALA A C 1
ATOM 752 O O . ALA A 1 89 ? -10.378 1.283 5.250 1.00 93.94 89 ALA A O 1
ATOM 753 N N . ALA A 1 90 ? -8.778 2.227 3.986 1.00 94.50 90 ALA A N 1
ATOM 754 C CA . ALA A 1 90 ? -8.937 3.566 4.547 1.00 94.50 90 ALA A CA 1
ATOM 755 C C . ALA A 1 90 ? -10.308 4.172 4.205 1.00 94.50 90 ALA A C 1
ATOM 757 O O . ALA A 1 90 ? -10.956 4.732 5.089 1.00 94.50 90 ALA A O 1
ATOM 758 N N . ASP A 1 91 ? -10.788 4.020 2.963 1.00 95.00 91 ASP A N 1
ATOM 759 C CA . ASP A 1 91 ? -12.132 4.467 2.583 1.00 95.00 91 ASP A CA 1
ATOM 760 C C . ASP A 1 91 ? -13.210 3.826 3.461 1.00 95.00 91 ASP A C 1
ATOM 762 O O . ASP A 1 91 ? -14.013 4.552 4.049 1.00 95.00 91 ASP A O 1
ATOM 766 N N . HIS A 1 92 ? -13.169 2.504 3.645 1.00 92.69 92 HIS A N 1
ATOM 767 C CA . HIS A 1 92 ? -14.096 1.811 4.542 1.00 92.69 92 HIS A CA 1
ATOM 768 C C . HIS A 1 92 ? -13.998 2.305 5.988 1.00 92.69 92 HIS A C 1
ATOM 770 O O . HIS A 1 92 ? -15.022 2.611 6.600 1.00 92.69 92 HIS A O 1
ATOM 776 N N . ALA A 1 93 ? -12.784 2.416 6.536 1.00 91.38 93 ALA A N 1
ATOM 777 C CA . ALA A 1 93 ? -12.568 2.846 7.918 1.00 91.38 93 ALA A CA 1
ATOM 778 C C . ALA A 1 93 ? -13.054 4.283 8.181 1.00 91.38 93 ALA A C 1
ATOM 780 O O . ALA A 1 93 ? -13.441 4.610 9.300 1.00 91.38 93 ALA A O 1
ATOM 781 N N . GLN A 1 94 ? -13.056 5.139 7.156 1.00 91.69 94 GLN A N 1
ATOM 782 C CA . GLN A 1 94 ? -13.537 6.522 7.230 1.00 91.69 94 GLN A CA 1
ATOM 783 C C . GLN A 1 94 ? -14.996 6.684 6.766 1.00 91.69 94 GLN A C 1
ATOM 785 O O . GLN A 1 94 ? -15.489 7.810 6.713 1.00 91.69 94 GLN A O 1
ATOM 790 N N . GLY A 1 95 ? -15.691 5.594 6.416 1.00 91.00 95 GLY A N 1
ATOM 791 C CA . GLY A 1 95 ? -17.074 5.632 5.931 1.00 91.00 95 GLY A CA 1
ATOM 792 C C . GLY A 1 95 ? -17.243 6.303 4.561 1.00 91.00 95 GLY A C 1
ATOM 793 O O . GLY A 1 95 ? -18.311 6.837 4.264 1.00 91.00 95 GLY A O 1
ATOM 794 N N . ARG A 1 96 ? -16.190 6.316 3.736 1.00 93.25 96 ARG A N 1
ATOM 795 C CA . ARG A 1 96 ? -16.215 6.798 2.347 1.00 93.25 96 ARG A CA 1
ATOM 796 C C . ARG A 1 96 ? -16.674 5.677 1.411 1.00 93.25 96 ARG A C 1
ATOM 798 O O . ARG A 1 96 ? -16.538 4.498 1.730 1.00 93.25 96 ARG A O 1
ATOM 805 N N . THR A 1 97 ? -17.175 6.039 0.229 1.00 94.38 97 THR A N 1
ATOM 806 C CA . THR A 1 97 ? -17.351 5.067 -0.860 1.00 94.38 97 THR A CA 1
ATOM 807 C C . THR A 1 97 ? -15.973 4.533 -1.269 1.00 94.38 97 THR A C 1
ATOM 809 O O . THR A 1 97 ? -15.115 5.355 -1.603 1.00 94.38 97 THR A O 1
ATOM 812 N N . PRO A 1 98 ? -15.739 3.209 -1.243 1.00 94.50 98 PRO A N 1
ATOM 813 C CA . PRO A 1 98 ? -14.450 2.640 -1.618 1.00 94.50 98 PRO A CA 1
ATOM 814 C C . PRO A 1 98 ? -14.125 2.873 -3.092 1.00 94.50 98 PRO A C 1
ATOM 816 O O . PRO A 1 98 ? -15.003 2.765 -3.947 1.00 94.50 98 PRO A O 1
ATOM 819 N N . ARG A 1 99 ? -12.861 3.195 -3.387 1.00 95.31 99 ARG A N 1
ATOM 820 C CA . ARG A 1 99 ? -12.363 3.303 -4.769 1.00 95.31 99 ARG A CA 1
ATOM 821 C C . ARG A 1 99 ? -12.316 1.936 -5.452 1.00 95.31 99 ARG A C 1
ATOM 823 O O . ARG A 1 99 ? -11.990 0.934 -4.816 1.00 95.31 99 ARG A O 1
ATOM 830 N N . GLU A 1 100 ? -12.545 1.909 -6.761 1.00 94.81 100 GLU A N 1
ATOM 831 C CA . GLU A 1 100 ? -12.363 0.692 -7.549 1.00 94.81 100 GLU A CA 1
ATOM 832 C C . GLU A 1 100 ? -10.876 0.429 -7.803 1.00 94.81 100 GLU A C 1
ATOM 834 O O . GLU A 1 100 ? -10.057 1.349 -7.874 1.00 94.81 100 GLU A O 1
ATOM 839 N N . ARG A 1 101 ? -10.511 -0.840 -8.017 1.00 94.31 101 ARG A N 1
ATOM 840 C CA . ARG A 1 101 ? -9.132 -1.227 -8.373 1.00 94.31 101 ARG A CA 1
ATOM 841 C C . ARG A 1 101 ? -8.606 -0.445 -9.574 1.00 94.31 101 ARG A C 1
ATOM 843 O O . ARG A 1 101 ? -7.445 -0.043 -9.594 1.00 94.31 101 ARG A O 1
ATOM 850 N N . SER A 1 102 ? -9.459 -0.264 -10.582 1.00 93.06 102 SER A N 1
ATOM 851 C CA . SER A 1 102 ? -9.129 0.435 -11.825 1.00 93.06 102 SER A CA 1
ATOM 852 C C . SER A 1 102 ? -8.826 1.918 -11.629 1.00 93.06 102 SER A C 1
ATOM 854 O O . SER A 1 102 ? -8.175 2.506 -12.486 1.00 93.06 102 SER A O 1
ATOM 856 N N . ASP A 1 103 ? -9.250 2.511 -10.512 1.00 94.12 103 ASP A N 1
ATOM 857 C CA . ASP A 1 103 ? -9.006 3.923 -10.210 1.00 94.12 103 ASP A CA 1
ATOM 858 C C . ASP A 1 103 ? -7.620 4.147 -9.580 1.00 94.12 103 ASP A C 1
ATOM 860 O O . ASP A 1 103 ? -7.165 5.283 -9.421 1.00 94.12 103 ASP A O 1
ATOM 864 N N . ILE A 1 104 ? -6.920 3.068 -9.212 1.00 95.75 104 ILE A N 1
ATOM 865 C CA . ILE A 1 104 ? -5.623 3.125 -8.541 1.00 95.75 104 ILE A CA 1
ATOM 866 C C . ILE A 1 104 ? -4.505 3.107 -9.576 1.00 95.75 104 ILE A C 1
ATOM 868 O O . ILE A 1 104 ? -4.181 2.073 -10.159 1.00 95.75 104 ILE A O 1
ATOM 872 N N . THR A 1 105 ? -3.865 4.259 -9.758 1.00 95.25 105 THR A N 1
ATOM 873 C CA . THR A 1 105 ? -2.703 4.400 -10.642 1.00 95.25 105 THR A CA 1
ATOM 874 C C . THR A 1 105 ? -1.410 4.340 -9.840 1.00 95.25 105 THR A C 1
ATOM 876 O O . THR A 1 105 ? -1.223 5.100 -8.889 1.00 95.25 105 THR A O 1
ATOM 879 N N . TRP A 1 106 ? -0.488 3.464 -10.244 1.00 98.00 106 TRP A N 1
ATOM 880 C CA . TRP A 1 106 ? 0.860 3.444 -9.679 1.00 98.00 106 TRP A CA 1
ATOM 881 C C . TRP A 1 106 ? 1.624 4.718 -10.082 1.00 98.00 106 TRP A C 1
ATOM 883 O O . TRP A 1 106 ? 1.646 5.052 -11.268 1.00 98.00 106 TRP A O 1
ATOM 893 N N . PRO A 1 107 ? 2.266 5.443 -9.149 1.00 97.12 107 PRO A N 1
ATOM 894 C CA . PRO A 1 107 ? 2.853 6.753 -9.443 1.00 97.12 107 PRO A CA 1
ATOM 895 C C . PRO A 1 107 ? 4.205 6.679 -10.173 1.00 97.12 107 PRO A C 1
ATOM 897 O O . PRO A 1 107 ? 4.702 7.699 -10.649 1.00 97.12 107 PRO A O 1
ATOM 900 N N . GLY A 1 108 ? 4.801 5.489 -10.286 1.00 97.19 108 GLY A N 1
ATOM 901 C CA . GLY A 1 108 ? 6.117 5.285 -10.889 1.00 97.19 108 GLY A CA 1
ATOM 902 C C . GLY A 1 108 ? 7.227 5.036 -9.867 1.00 97.19 108 GLY A C 1
ATOM 903 O O . GLY A 1 108 ? 7.078 5.294 -8.673 1.00 97.19 108 GLY 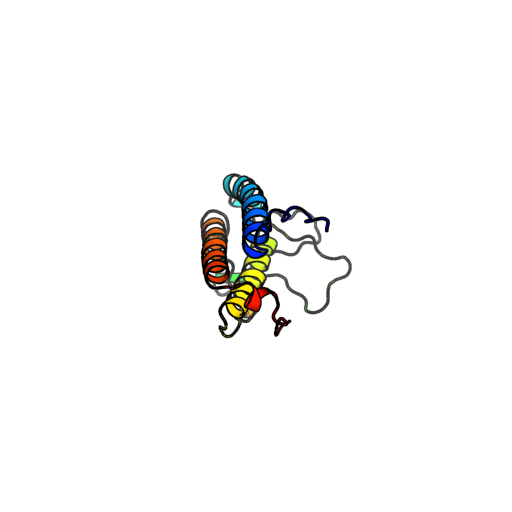A O 1
ATOM 904 N N . ALA A 1 109 ? 8.355 4.523 -10.351 1.00 97.44 109 ALA A N 1
ATOM 905 C CA . ALA A 1 109 ? 9.476 4.074 -9.530 1.00 97.44 109 ALA A CA 1
ATOM 906 C C . ALA A 1 109 ? 10.149 5.196 -8.719 1.00 97.44 109 ALA A C 1
ATOM 908 O O . ALA A 1 109 ? 10.174 6.354 -9.135 1.00 97.44 109 ALA A O 1
ATOM 909 N N . GLY A 1 110 ? 10.763 4.822 -7.594 1.00 97.12 110 GLY A N 1
ATOM 910 C CA . GLY A 1 110 ? 11.555 5.714 -6.746 1.00 97.12 110 GLY A CA 1
ATOM 911 C C . GLY A 1 110 ? 10.698 6.630 -5.870 1.00 97.12 110 GLY A C 1
ATOM 912 O O . GLY A 1 110 ? 9.696 6.201 -5.290 1.00 97.12 110 GLY A O 1
ATOM 913 N N . THR A 1 111 ? 11.096 7.904 -5.780 1.00 97.69 111 THR A N 1
ATOM 914 C CA . THR A 1 111 ? 10.472 8.918 -4.913 1.00 97.69 111 THR A CA 1
ATOM 915 C C . THR A 1 111 ? 8.942 8.982 -5.017 1.00 97.69 111 THR A C 1
ATOM 917 O O . THR A 1 111 ? 8.312 8.962 -3.961 1.00 97.69 111 THR A O 1
ATOM 920 N N . PRO A 1 112 ? 8.309 8.981 -6.213 1.00 97.81 112 PRO A N 1
ATOM 921 C CA . PRO A 1 112 ? 6.850 9.038 -6.321 1.00 97.81 112 PRO A CA 1
ATOM 922 C C . PRO A 1 112 ? 6.134 7.906 -5.571 1.00 97.81 112 PRO A C 1
ATOM 924 O O . PRO A 1 112 ? 5.167 8.159 -4.856 1.00 97.81 112 PRO A O 1
ATOM 927 N N . THR A 1 113 ? 6.622 6.664 -5.675 1.00 98.25 113 THR A N 1
ATOM 928 C CA . THR A 1 113 ? 6.030 5.532 -4.943 1.00 98.25 113 THR A CA 1
ATOM 929 C C . THR A 1 113 ? 6.300 5.618 -3.445 1.00 98.25 113 THR A C 1
ATOM 931 O O . THR A 1 113 ? 5.395 5.372 -2.649 1.00 98.25 113 THR A O 1
ATOM 934 N N . VAL A 1 114 ? 7.510 6.004 -3.038 1.00 97.88 114 VAL A N 1
ATOM 935 C CA . VAL A 1 114 ? 7.860 6.138 -1.615 1.00 97.88 114 VAL A CA 1
ATOM 936 C C . VAL A 1 114 ? 7.000 7.209 -0.931 1.00 97.88 114 VAL A C 1
ATOM 938 O O . VAL A 1 114 ? 6.454 6.978 0.149 1.00 97.88 114 VAL A O 1
ATOM 941 N N . GLU A 1 115 ? 6.835 8.373 -1.560 1.00 98.00 115 GLU A N 1
ATOM 942 C CA . GLU A 1 115 ? 5.977 9.448 -1.051 1.00 98.00 115 GLU A CA 1
ATOM 943 C C . GLU A 1 115 ? 4.509 9.025 -0.996 1.00 98.00 115 GLU A C 1
ATOM 945 O O . GLU A 1 115 ? 3.829 9.291 -0.002 1.00 98.00 115 GLU A O 1
ATOM 950 N N . TRP A 1 116 ? 4.031 8.311 -2.016 1.00 98.31 116 TRP A N 1
ATOM 951 C CA . TRP A 1 116 ? 2.669 7.789 -2.050 1.00 98.31 116 TRP A CA 1
ATOM 952 C C . TRP A 1 116 ? 2.394 6.795 -0.914 1.00 98.31 116 TRP A C 1
ATOM 954 O O . TRP A 1 116 ? 1.402 6.936 -0.200 1.00 98.31 116 TRP A O 1
ATOM 964 N N . LEU A 1 117 ? 3.303 5.850 -0.660 1.00 98.25 117 LEU A N 1
ATOM 965 C CA . LEU A 1 117 ? 3.180 4.887 0.440 1.00 98.25 117 LEU A CA 1
ATOM 966 C C . LEU A 1 117 ? 3.204 5.569 1.818 1.00 98.25 117 LEU A C 1
ATOM 968 O O . LEU A 1 117 ? 2.420 5.219 2.703 1.00 98.25 117 LEU A O 1
ATOM 972 N N . ARG A 1 118 ? 4.050 6.591 2.003 1.00 98.12 118 ARG A N 1
ATOM 973 C CA . ARG A 1 118 ? 4.055 7.416 3.225 1.00 98.12 118 ARG A CA 1
ATOM 974 C C . ARG A 1 118 ? 2.752 8.207 3.389 1.00 98.12 118 ARG A C 1
ATOM 976 O O . ARG A 1 118 ? 2.263 8.358 4.510 1.00 98.12 118 ARG A O 1
ATOM 983 N N . ALA A 1 119 ? 2.161 8.689 2.295 1.00 98.19 119 ALA A N 1
ATOM 984 C CA . ALA A 1 119 ? 0.865 9.362 2.328 1.00 98.19 119 ALA A CA 1
ATOM 985 C C . ALA A 1 119 ? -0.270 8.405 2.732 1.00 98.19 119 ALA A C 1
ATOM 987 O O . ALA A 1 119 ? -1.104 8.780 3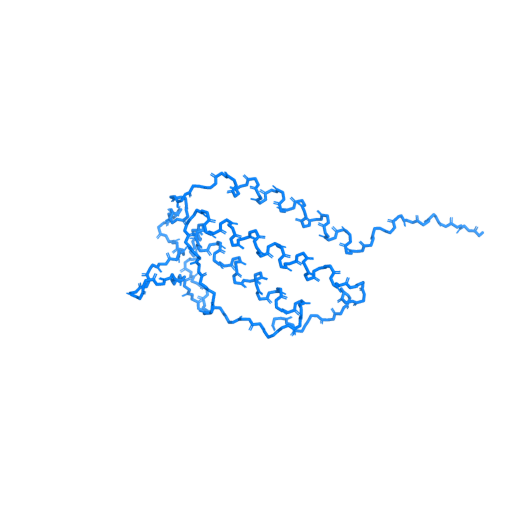.557 1.00 98.19 119 ALA A O 1
ATOM 988 N N . LEU A 1 120 ? -0.255 7.159 2.244 1.00 97.94 120 LEU A N 1
ATOM 989 C CA . LEU A 1 120 ? -1.200 6.120 2.671 1.00 97.94 120 LEU A CA 1
ATOM 990 C C . LEU A 1 120 ? -1.084 5.831 4.173 1.00 97.94 120 LEU A C 1
ATOM 992 O O . LEU A 1 120 ? -2.102 5.775 4.862 1.00 97.94 120 LEU A O 1
ATOM 996 N N . ARG A 1 121 ? 0.142 5.774 4.718 1.00 97.69 121 ARG A N 1
ATOM 997 C CA . ARG A 1 121 ? 0.358 5.677 6.174 1.00 97.69 121 ARG A CA 1
ATOM 998 C C . ARG A 1 121 ? -0.319 6.814 6.924 1.00 97.69 121 ARG A C 1
ATOM 1000 O O . ARG A 1 121 ? -0.968 6.583 7.940 1.00 97.69 121 ARG A O 1
ATOM 1007 N N . LYS A 1 122 ? -0.162 8.047 6.445 1.00 97.19 122 LYS A N 1
ATOM 1008 C CA . LYS A 1 122 ? -0.750 9.228 7.083 1.00 97.19 122 LYS A CA 1
ATOM 1009 C C . LYS A 1 122 ? -2.282 9.192 7.066 1.00 97.19 122 LYS A C 1
ATOM 1011 O O . LYS A 1 122 ? -2.896 9.523 8.082 1.00 97.19 122 LYS A O 1
ATOM 1016 N N . ASP A 1 123 ? -2.892 8.801 5.947 1.00 96.62 123 ASP A N 1
ATOM 1017 C CA . ASP A 1 123 ? -4.354 8.666 5.850 1.00 96.62 123 ASP A CA 1
ATOM 1018 C C . ASP A 1 123 ? -4.856 7.558 6.786 1.00 96.62 123 ASP A C 1
ATOM 1020 O O . ASP A 1 123 ? -5.781 7.765 7.569 1.00 96.62 123 ASP A O 1
ATOM 1024 N N . TRP A 1 124 ? -4.153 6.426 6.831 1.00 95.94 124 TRP A N 1
ATOM 1025 C CA . TRP A 1 124 ? -4.473 5.334 7.746 1.00 95.94 124 TRP A CA 1
ATOM 1026 C C . TRP A 1 124 ? -4.385 5.731 9.221 1.00 95.94 124 TRP A C 1
ATOM 1028 O O . TRP A 1 124 ? -5.296 5.454 9.997 1.00 95.94 124 TRP A O 1
ATOM 1038 N N . LEU A 1 1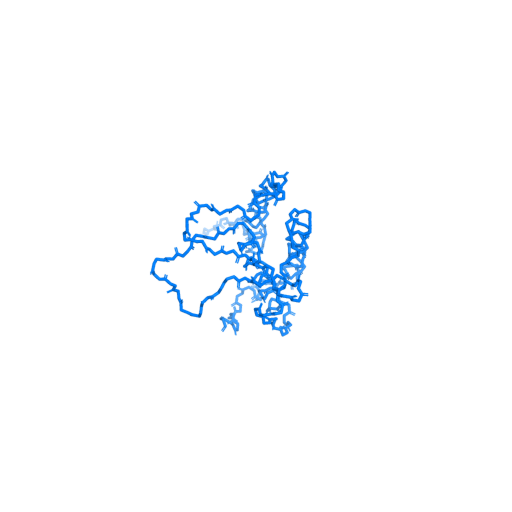25 ? -3.326 6.439 9.621 1.00 94.19 125 LEU A N 1
ATOM 1039 C CA . LEU A 1 125 ? -3.204 6.957 10.986 1.00 94.19 125 LEU A CA 1
ATOM 1040 C C . LEU A 1 125 ? -4.320 7.955 11.319 1.00 94.19 125 LEU A C 1
ATOM 1042 O O . LEU A 1 125 ? -4.788 7.987 12.455 1.00 94.19 125 LEU A O 1
ATOM 1046 N N . THR A 1 126 ? -4.776 8.731 10.334 1.00 93.81 126 THR A N 1
ATOM 1047 C CA . THR A 1 126 ? -5.927 9.630 10.487 1.00 93.81 126 THR A CA 1
ATOM 1048 C C . THR A 1 126 ? -7.215 8.837 10.710 1.00 93.81 126 THR A C 1
ATOM 1050 O O . THR A 1 126 ? -7.974 9.167 11.620 1.00 93.81 126 THR A O 1
ATOM 1053 N N . ALA A 1 127 ? -7.436 7.758 9.953 1.00 92.31 127 ALA A N 1
ATOM 1054 C CA . ALA A 1 127 ? -8.563 6.852 10.160 1.00 92.31 127 ALA A CA 1
ATOM 1055 C C . ALA A 1 127 ? -8.531 6.232 11.569 1.00 92.31 127 ALA A C 1
ATOM 1057 O O . ALA A 1 127 ? -9.490 6.360 12.326 1.00 92.31 127 ALA A O 1
ATOM 1058 N N . LEU A 1 128 ? -7.392 5.658 11.976 1.00 90.25 128 LEU A N 1
ATOM 1059 C CA . LEU A 1 128 ? -7.216 5.057 13.304 1.00 90.25 128 LEU A CA 1
ATOM 1060 C C . LEU A 1 128 ? -7.346 6.062 14.456 1.00 90.25 128 LEU A C 1
ATOM 1062 O O . LEU A 1 128 ? -7.678 5.668 15.574 1.00 90.25 128 LEU A O 1
ATOM 1066 N N . ALA A 1 129 ? -7.040 7.343 14.237 1.00 88.94 129 ALA A N 1
ATOM 1067 C CA . ALA A 1 129 ? -7.217 8.392 15.240 1.00 88.94 129 ALA A CA 1
ATOM 1068 C C . ALA A 1 129 ? -8.696 8.663 15.555 1.00 88.94 129 ALA A C 1
ATOM 1070 O O . ALA A 1 129 ? -9.005 9.070 16.674 1.00 88.94 129 ALA A O 1
ATOM 1071 N N . GLY A 1 130 ? -9.591 8.416 14.594 1.00 87.12 130 GLY A N 1
ATOM 1072 C CA . GLY A 1 130 ? -11.033 8.604 14.746 1.00 87.12 130 GLY A CA 1
ATOM 1073 C C . GLY A 1 130 ? -11.778 7.422 15.372 1.00 87.12 130 GLY A C 1
ATOM 1074 O O . GLY A 1 130 ? -12.939 7.588 15.733 1.00 87.12 130 GLY A O 1
ATOM 1075 N N . LEU A 1 131 ? -11.142 6.252 15.511 1.00 88.69 131 LEU A N 1
ATOM 1076 C CA . LEU A 1 131 ? -11.801 5.038 16.002 1.00 88.69 131 LEU A CA 1
ATOM 1077 C C . LEU A 1 131 ? -11.830 4.950 17.531 1.00 88.69 131 LEU A C 1
ATOM 1079 O O . LEU A 1 131 ? -10.857 5.259 18.224 1.00 88.69 131 LEU A O 1
ATOM 1083 N N . THR A 1 132 ? -12.938 4.433 18.051 1.00 88.06 132 THR A N 1
ATOM 1084 C CA . THR A 1 132 ? -13.127 4.065 19.456 1.00 88.06 132 THR A CA 1
ATOM 1085 C C . THR A 1 132 ? -13.044 2.548 19.652 1.00 88.06 132 THR A C 1
ATOM 1087 O O . THR A 1 132 ? -13.093 1.765 18.704 1.00 88.06 132 THR A O 1
ATOM 1090 N N . THR A 1 133 ? -12.974 2.095 20.908 1.00 86.06 133 THR A N 1
ATOM 1091 C CA . THR A 1 133 ? -13.054 0.659 21.239 1.00 86.06 133 THR A CA 1
ATOM 1092 C C . THR A 1 133 ? -14.352 0.016 20.738 1.00 86.06 133 THR A C 1
ATOM 1094 O O . THR A 1 133 ? -14.340 -1.151 20.359 1.00 86.06 133 THR A O 1
ATOM 1097 N N . THR A 1 134 ? -15.463 0.761 20.722 1.00 87.88 134 THR A N 1
ATOM 1098 C CA . THR A 1 134 ? -16.747 0.268 20.204 1.00 87.88 134 THR A CA 1
ATOM 1099 C C . THR A 1 134 ? -16.680 0.050 18.696 1.00 87.88 134 THR A C 1
ATOM 1101 O O . THR A 1 134 ? -17.152 -0.978 18.219 1.00 87.88 134 THR A O 1
ATOM 1104 N N . ASP A 1 135 ? -16.044 0.964 17.960 1.00 88.56 135 ASP A N 1
ATOM 1105 C CA . ASP A 1 135 ? -15.894 0.845 16.504 1.00 88.56 135 ASP A CA 1
ATOM 1106 C C . ASP A 1 135 ? -15.028 -0.363 16.134 1.00 88.56 135 ASP A C 1
ATOM 1108 O O . ASP A 1 135 ? -15.358 -1.103 15.213 1.00 88.56 135 ASP A O 1
ATOM 1112 N N . LEU A 1 136 ? -13.967 -0.630 16.907 1.00 87.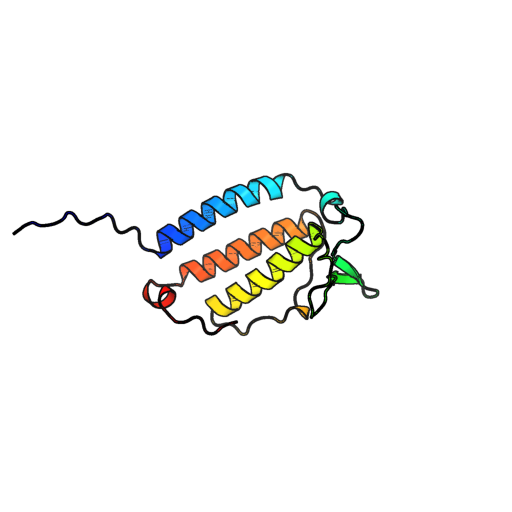38 136 LEU A N 1
ATOM 1113 C CA . LEU A 1 136 ? -13.128 -1.822 16.730 1.00 87.38 136 LEU A CA 1
ATOM 1114 C C . LEU A 1 136 ? -13.871 -3.143 16.989 1.00 87.38 136 LEU A C 1
ATOM 1116 O O . LEU A 1 136 ? -13.435 -4.187 16.511 1.00 87.38 136 LEU A O 1
ATOM 1120 N N . ALA A 1 137 ? -14.959 -3.115 17.762 1.00 88.44 137 ALA A N 1
ATOM 1121 C CA . ALA A 1 137 ? -15.793 -4.283 18.042 1.00 88.44 137 ALA A CA 1
ATOM 1122 C C . ALA A 1 137 ? -16.966 -4.436 17.056 1.00 88.44 137 ALA A C 1
ATOM 1124 O O . ALA A 1 137 ? -17.699 -5.426 17.126 1.00 88.44 137 ALA A O 1
ATOM 1125 N N . ALA A 1 138 ? -17.173 -3.467 16.160 1.00 88.62 138 ALA A N 1
ATOM 1126 C CA . ALA A 1 138 ? -18.231 -3.524 15.165 1.00 88.62 138 ALA A CA 1
ATOM 1127 C C . ALA A 1 138 ? -17.935 -4.587 14.095 1.00 88.62 138 ALA A C 1
ATOM 1129 O O . ALA A 1 138 ? -16.790 -4.925 13.802 1.00 88.62 138 ALA A O 1
ATOM 1130 N N . THR A 1 139 ? -18.992 -5.122 13.484 1.00 89.94 139 THR A N 1
ATOM 1131 C CA . THR A 1 139 ? -18.850 -6.024 12.335 1.00 89.94 139 THR A CA 1
ATOM 1132 C C . THR A 1 139 ? -18.360 -5.232 11.126 1.00 89.94 139 THR A C 1
ATOM 1134 O O . THR A 1 139 ? -18.960 -4.215 10.778 1.00 89.94 139 THR A O 1
ATOM 1137 N N . ALA A 1 140 ? -17.291 -5.701 10.478 1.00 84.44 140 ALA A N 1
ATOM 1138 C CA . ALA A 1 140 ? -16.815 -5.103 9.237 1.00 84.44 140 ALA A CA 1
ATOM 1139 C C . ALA A 1 140 ? -17.891 -5.255 8.142 1.00 84.44 140 ALA A C 1
ATOM 1141 O O . ALA A 1 140 ? -18.385 -6.365 7.938 1.00 84.44 140 ALA A O 1
ATOM 1142 N N . PRO A 1 141 ? -18.270 -4.177 7.432 1.00 78.56 141 PRO A N 1
ATOM 1143 C CA . PRO A 1 141 ? -19.289 -4.232 6.383 1.00 78.56 141 PRO A CA 1
ATOM 1144 C C . PRO A 1 141 ? -18.758 -4.764 5.037 1.00 78.56 141 PRO A C 1
ATOM 1146 O O . PRO A 1 141 ? -19.446 -4.630 4.031 1.00 78.56 141 PRO A O 1
ATOM 1149 N N . PHE A 1 142 ? -17.543 -5.314 5.019 1.00 71.56 142 PHE A N 1
ATOM 1150 C CA . PHE A 1 142 ? -16.792 -5.748 3.840 1.00 71.56 142 PHE A CA 1
ATOM 1151 C C . PHE A 1 142 ? -16.133 -7.128 4.112 1.00 71.56 142 PHE A C 1
ATOM 1153 O O . PHE A 1 142 ? -16.065 -7.537 5.279 1.00 71.56 142 PHE A O 1
ATOM 1160 N N . PRO A 1 143 ? -15.649 -7.881 3.103 1.00 55.66 143 PRO A N 1
ATOM 1161 C CA . PRO A 1 143 ? -15.308 -7.442 1.750 1.00 55.66 143 PRO A CA 1
ATOM 1162 C C . PRO A 1 143 ? -16.509 -6.907 0.973 1.00 55.66 143 PRO A C 1
ATOM 1164 O O . PRO A 1 143 ? -17.601 -7.509 1.084 1.00 55.66 143 PRO A O 1
#

Solvent-accessible surface area (backbone atoms only — not comparable to full-atom values): 8622 Å² total; per-residue (Å²): 138,84,80,76,77,82,72,85,75,69,53,71,67,58,52,52,50,52,53,48,52,55,55,46,54,57,49,49,62,49,61,77,69,60,51,50,71,56,23,77,44,70,93,45,97,58,51,31,40,58,40,77,42,97,88,70,47,51,42,64,64,82,64,100,61,86,58,88,76,71,54,47,64,15,53,41,28,48,53,37,52,49,51,39,55,51,54,30,51,40,21,54,70,63,73,43,84,59,69,57,71,89,75,55,68,54,74,48,63,36,66,51,39,54,54,50,54,54,48,52,51,53,52,42,52,53,38,60,68,72,57,49,77,68,62,75,70,49,81,73,95,62,133

pLDDT: mean 90.96, std 12.48, range [37.81, 98.56]

Secondary structure (DSSP, 8-state):
-----------HHHHHHHHHHHHHHHHHHHHTT--HHHHT--SSSSEE-EEE-TTS-EEE---SS--SSPPEEPHHHHHHHHHHHHHHHHHHHTTPPPPPGGG-----TTHHHHHHHHHHHHHHHHHHHH--HHHHTSPP---